Protein AF-A0A353WEB5-F1 (afdb_monomer_lite)

Radius of gyration: 24.18 Å; chains: 1; bounding box: 53×54×78 Å

pLDDT: mean 71.59, std 13.39, range [40.09, 90.81]

Foldseek 3Di:
DDDDDDDPPPPDPVNVVVVVVVVVVCVVVVVVVVVVLVVCLVDPQCVVVVVVVVCPDDDDPPVVVVVSVLSVVLVVLVVVLVVLLVVLVVLCVPCPPPPVSVVVSVVSNVVSVVSVVVSVVVSVVVSVVVVVVCVVVPVPPDDDD

Secondary structure (DSSP, 8-state):
------------HHHHHHHHHHHHHHHHHHHHHHHHHHHHTT-SSSHHHHHHHTT--SS--HHHHHHHHHHHHHHHHHHHHHHHHHHHHHHHHHTTT-HHHHHHHHHHHHHHHHHHHHHHHHHHHHHHHHHHHHHHTTTT-----

Structure (mmCIF, N/CA/C/O backbone):
data_AF-A0A353WEB5-F1
#
_entry.id   AF-A0A353WEB5-F1
#
loop_
_atom_site.group_PDB
_atom_site.id
_atom_site.type_symbol
_atom_site.label_atom_id
_atom_site.label_alt_id
_atom_site.label_comp_id
_atom_site.label_asym_id
_atom_site.label_entity_id
_atom_site.label_seq_id
_atom_site.pdbx_PDB_ins_code
_atom_site.Cartn_x
_atom_site.Cartn_y
_atom_site.Cartn_z
_atom_site.occupancy
_atom_site.B_iso_or_equiv
_atom_site.auth_seq_id
_atom_site.auth_comp_id
_atom_site.auth_asym_id
_atom_site.auth_atom_id
_atom_site.pdbx_PDB_model_num
ATOM 1 N N . MET A 1 1 ? -1.038 26.852 47.851 1.00 50.91 1 MET A N 1
ATOM 2 C CA . MET A 1 1 ? -0.330 25.682 47.286 1.00 50.91 1 MET A CA 1
ATOM 3 C C . MET A 1 1 ? -1.386 24.786 46.650 1.00 50.91 1 MET A C 1
ATOM 5 O O . MET A 1 1 ? -2.240 24.292 47.370 1.00 50.91 1 MET A O 1
ATOM 9 N N . ALA A 1 2 ? -1.436 24.717 45.317 1.00 51.84 2 ALA A N 1
ATOM 10 C CA . ALA A 1 2 ? -2.519 24.070 44.571 1.00 51.84 2 ALA A CA 1
ATOM 11 C C . ALA A 1 2 ? -2.418 22.538 44.660 1.00 51.84 2 ALA A C 1
ATOM 13 O O . ALA A 1 2 ? -1.381 21.960 44.344 1.00 51.84 2 ALA A O 1
ATOM 14 N N . THR A 1 3 ? -3.492 21.887 45.099 1.00 64.69 3 THR A N 1
ATOM 15 C CA . THR A 1 3 ? -3.628 20.427 45.130 1.00 64.69 3 THR A CA 1
ATOM 16 C C . THR A 1 3 ? -3.745 19.899 43.701 1.00 64.69 3 THR A C 1
ATOM 18 O O . THR A 1 3 ? -4.705 20.225 43.000 1.00 64.69 3 THR A O 1
ATOM 21 N N . LEU A 1 4 ? -2.762 19.111 43.259 1.00 58.47 4 LEU A N 1
ATOM 22 C CA . LEU A 1 4 ? -2.726 18.530 41.916 1.00 58.47 4 LEU A CA 1
ATOM 23 C C . LEU A 1 4 ? -3.925 17.584 41.698 1.00 58.47 4 LEU A C 1
ATOM 25 O O . LEU A 1 4 ? -4.198 16.749 42.565 1.00 58.47 4 LEU A O 1
ATOM 29 N N . PRO A 1 5 ? -4.637 17.676 40.559 1.00 62.69 5 PRO A N 1
ATOM 30 C CA . PRO A 1 5 ? -5.734 16.772 40.243 1.00 62.69 5 PRO A CA 1
ATOM 31 C C . PRO A 1 5 ? -5.220 15.334 40.104 1.00 62.69 5 PRO A C 1
ATOM 33 O O . PRO A 1 5 ? -4.342 15.027 39.298 1.00 62.69 5 PRO A O 1
ATOM 36 N N . ASN A 1 6 ? -5.784 14.451 40.925 1.00 70.69 6 ASN A N 1
ATOM 37 C CA . ASN A 1 6 ? -5.521 13.020 40.937 1.00 70.69 6 ASN A CA 1
ATOM 38 C C . ASN A 1 6 ? -6.132 12.378 39.681 1.00 70.69 6 ASN A C 1
ATOM 40 O O . ASN A 1 6 ? -7.349 12.217 39.590 1.00 70.69 6 ASN A O 1
ATOM 44 N N . PHE A 1 7 ? -5.296 12.038 38.698 1.00 66.69 7 PHE A N 1
ATOM 45 C CA . PHE A 1 7 ? -5.728 11.333 37.493 1.00 66.69 7 PHE A CA 1
ATOM 46 C C . PHE A 1 7 ? -6.011 9.856 37.814 1.00 66.69 7 PHE A C 1
ATOM 48 O O . PHE A 1 7 ? -5.079 9.120 38.154 1.00 66.69 7 PHE A O 1
ATOM 55 N N . PRO A 1 8 ? -7.251 9.358 37.647 1.00 60.09 8 PRO A N 1
ATOM 56 C CA . PRO A 1 8 ? -7.524 7.934 37.779 1.00 60.09 8 PRO A CA 1
ATOM 57 C C . PRO A 1 8 ? -6.936 7.176 36.577 1.00 60.09 8 PRO A C 1
ATOM 59 O O . PRO A 1 8 ? -7.586 6.981 35.554 1.00 60.09 8 PRO A O 1
ATOM 62 N N . THR A 1 9 ? -5.701 6.689 36.699 1.00 64.69 9 THR A N 1
ATOM 63 C CA . THR A 1 9 ? -5.053 5.802 35.715 1.00 64.69 9 THR A CA 1
ATOM 64 C C . THR A 1 9 ? -5.505 4.348 35.891 1.00 64.69 9 THR A C 1
ATOM 66 O O . THR A 1 9 ? -4.701 3.419 35.975 1.00 64.69 9 THR A O 1
ATOM 69 N N . LYS A 1 10 ? -6.819 4.099 35.942 1.00 59.34 10 LYS A N 1
ATOM 70 C CA . LYS A 1 10 ? -7.355 2.734 36.073 1.00 59.34 10 LYS A CA 1
ATOM 71 C C . LYS A 1 10 ? -7.395 2.026 34.713 1.00 59.34 10 LYS A C 1
ATOM 73 O O . LYS A 1 10 ? -8.450 1.694 34.186 1.00 59.34 10 LYS A O 1
ATOM 78 N N . ILE A 1 11 ? -6.220 1.784 34.136 1.00 62.88 11 ILE A N 1
ATOM 79 C CA . ILE A 1 11 ? -6.081 0.934 32.950 1.00 62.88 11 ILE A CA 1
ATOM 80 C C . ILE A 1 11 ? -6.096 -0.523 33.426 1.00 62.88 11 ILE A C 1
ATOM 82 O O . ILE A 1 11 ? -5.136 -0.997 34.040 1.00 62.88 11 ILE A O 1
ATOM 86 N N . SER A 1 12 ? -7.205 -1.219 33.163 1.00 66.81 12 SER A N 1
ATOM 87 C CA . SER A 1 12 ? -7.398 -2.616 33.560 1.00 66.81 12 SER A CA 1
ATOM 88 C C . SER A 1 12 ? -6.384 -3.526 32.855 1.00 66.81 12 SER A C 1
ATOM 90 O O . SER A 1 12 ? -6.103 -3.378 31.665 1.00 66.81 12 SER A O 1
ATOM 92 N N . LYS A 1 13 ? -5.801 -4.463 33.608 1.00 60.22 13 LYS A N 1
ATOM 93 C CA . LYS A 1 13 ? -4.690 -5.350 33.207 1.00 60.22 13 LYS A CA 1
ATOM 94 C C . LYS A 1 13 ? -4.910 -6.029 31.839 1.00 60.22 13 LYS A C 1
ATOM 96 O O . LYS A 1 13 ? -3.960 -6.221 31.085 1.00 60.22 13 LYS A O 1
ATOM 101 N N . HIS A 1 14 ? -6.169 -6.297 31.491 1.00 58.59 14 HIS A N 1
ATOM 102 C CA . HIS A 1 14 ? -6.602 -6.932 30.242 1.00 58.59 14 HIS A CA 1
ATOM 103 C C . HIS A 1 14 ? -6.497 -6.012 29.012 1.00 58.59 14 HIS A C 1
ATOM 105 O O . HIS A 1 14 ? -6.160 -6.483 27.930 1.00 58.59 14 HIS A O 1
ATOM 111 N N . GLN A 1 15 ? -6.700 -4.696 29.168 1.0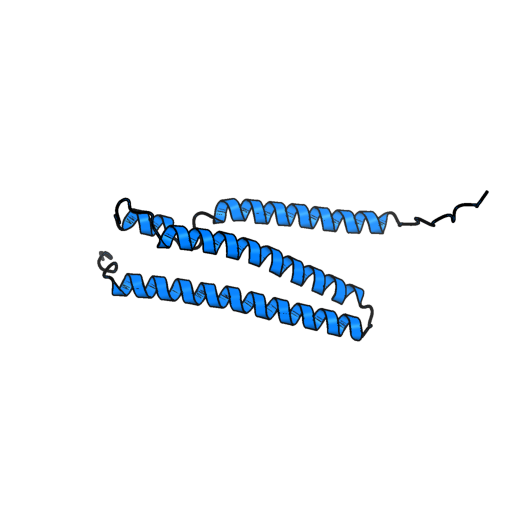0 65.12 15 GLN A N 1
ATOM 112 C CA . GLN A 1 15 ? -6.539 -3.728 28.073 1.00 65.12 15 GLN A CA 1
ATOM 113 C C . GLN A 1 15 ? -5.065 -3.516 27.707 1.00 65.12 15 GLN A C 1
ATOM 115 O O . GLN A 1 15 ? -4.754 -3.381 26.528 1.00 65.12 15 GLN A O 1
ATOM 120 N N . LYS A 1 16 ? -4.147 -3.555 28.687 1.00 57.75 16 LYS A N 1
ATOM 121 C CA . LYS A 1 16 ? -2.695 -3.489 28.421 1.00 57.75 16 LYS A CA 1
ATOM 122 C C . LYS A 1 16 ? -2.188 -4.761 27.747 1.00 57.75 16 LYS A C 1
ATOM 124 O O . LYS A 1 16 ? -1.418 -4.662 26.804 1.00 57.75 16 LYS A O 1
ATOM 129 N N . ALA A 1 17 ? -2.647 -5.935 28.189 1.00 61.69 17 ALA A N 1
ATOM 130 C CA . ALA A 1 17 ? -2.275 -7.218 27.590 1.00 61.69 17 ALA A CA 1
ATOM 131 C C . ALA A 1 17 ? -2.763 -7.351 26.135 1.00 61.69 17 ALA A C 1
ATOM 133 O O . ALA A 1 17 ? -2.016 -7.816 25.280 1.00 61.69 17 ALA A O 1
ATOM 134 N N . PHE A 1 18 ? -3.974 -6.870 25.831 1.00 69.62 18 PHE A N 1
ATOM 135 C CA . PHE A 1 18 ? -4.501 -6.845 24.464 1.00 69.62 18 PHE A CA 1
ATOM 136 C C . PHE A 1 18 ? -3.728 -5.873 23.555 1.00 69.62 18 PHE A C 1
ATOM 138 O O . PHE A 1 18 ? -3.388 -6.211 22.424 1.00 69.62 18 PHE A O 1
ATOM 145 N N . TRP A 1 19 ? -3.386 -4.687 24.067 1.00 64.56 19 TRP A N 1
ATOM 146 C CA . TRP A 1 19 ? -2.632 -3.678 23.315 1.00 64.56 19 TRP A CA 1
ATOM 147 C C . TRP A 1 19 ? -1.159 -4.077 23.104 1.00 64.56 19 TRP A C 1
ATOM 149 O O . TRP A 1 19 ? -0.591 -3.822 22.044 1.00 64.56 19 TRP A O 1
ATOM 159 N N . LEU A 1 20 ? -0.560 -4.780 24.072 1.00 73.06 20 LEU A N 1
ATOM 160 C CA . LEU A 1 20 ? 0.794 -5.331 23.969 1.00 73.06 20 LEU A CA 1
ATOM 161 C C . LE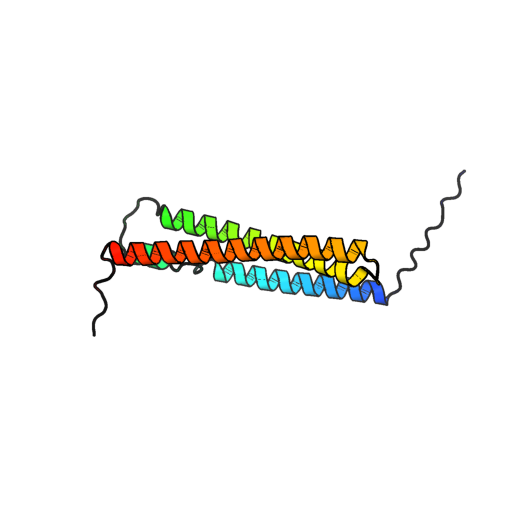U A 1 20 ? 0.850 -6.541 23.023 1.00 73.06 20 LEU A C 1
ATOM 163 O O . LEU A 1 20 ? 1.801 -6.664 22.261 1.00 73.06 20 LEU A O 1
ATOM 167 N N . GLY A 1 21 ? -0.183 -7.392 23.020 1.00 74.94 21 GLY A N 1
ATOM 168 C CA . GLY A 1 21 ? -0.292 -8.532 22.103 1.00 74.94 21 GLY A CA 1
ATOM 169 C C . GLY A 1 21 ? -0.456 -8.110 20.642 1.00 74.94 21 GLY A C 1
ATOM 170 O O . GLY A 1 21 ? 0.203 -8.665 19.768 1.00 74.94 21 GLY A O 1
ATOM 171 N N . ILE A 1 22 ? -1.263 -7.077 20.375 1.00 78.25 22 ILE A N 1
ATOM 172 C CA . ILE A 1 22 ? -1.393 -6.485 19.033 1.00 78.25 22 ILE A CA 1
ATOM 173 C C . ILE A 1 22 ? -0.088 -5.822 18.584 1.00 78.25 22 ILE A C 1
ATOM 175 O O . ILE A 1 22 ? 0.313 -6.000 17.438 1.00 78.25 22 ILE A O 1
ATOM 179 N N . SER A 1 23 ? 0.595 -5.099 19.477 1.00 76.38 23 SER A N 1
ATOM 180 C CA . SER A 1 23 ? 1.889 -4.473 19.176 1.00 76.38 23 SER A CA 1
ATOM 181 C C . SER A 1 23 ? 2.974 -5.513 18.882 1.00 76.38 23 SER A C 1
ATOM 183 O O . SER A 1 23 ? 3.678 -5.398 17.885 1.00 76.38 23 SER A O 1
ATOM 185 N N . LEU A 1 24 ? 3.061 -6.577 19.687 1.00 80.06 24 LEU A N 1
ATOM 186 C CA . LEU A 1 24 ? 4.015 -7.666 19.477 1.00 80.06 24 LEU A CA 1
ATOM 187 C C . LEU A 1 24 ? 3.693 -8.456 18.203 1.00 80.06 24 LEU A C 1
ATOM 189 O O . LEU A 1 24 ? 4.597 -8.781 17.442 1.00 80.06 24 LEU A O 1
ATOM 193 N N . GLY A 1 25 ? 2.409 -8.705 17.933 1.00 76.19 25 GLY A N 1
ATOM 194 C CA . GLY A 1 25 ? 1.950 -9.327 16.693 1.00 76.19 25 GLY A CA 1
ATOM 195 C C . GLY A 1 25 ? 2.327 -8.495 15.471 1.00 76.19 25 GLY A C 1
ATOM 196 O O . GLY A 1 25 ? 2.922 -9.028 14.545 1.00 76.19 25 GLY A O 1
ATOM 197 N N . ILE A 1 26 ? 2.074 -7.184 15.495 1.00 76.44 26 ILE A N 1
ATOM 198 C CA . I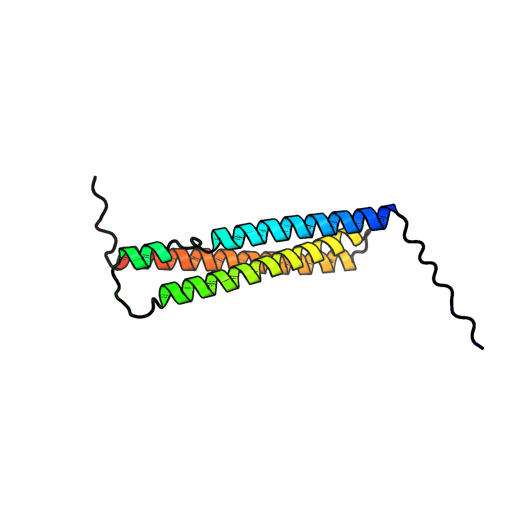LE A 1 26 ? 2.487 -6.253 14.435 1.00 76.44 26 ILE A CA 1
ATOM 199 C C . ILE A 1 26 ? 4.009 -6.202 14.309 1.00 76.44 26 ILE A C 1
ATOM 201 O O . ILE A 1 26 ? 4.510 -6.216 13.195 1.00 76.44 26 ILE A O 1
ATOM 205 N N . PHE A 1 27 ? 4.757 -6.193 15.410 1.00 78.62 27 PHE A N 1
ATOM 206 C CA . PHE A 1 27 ? 6.218 -6.151 15.377 1.00 78.62 27 PHE A CA 1
ATOM 207 C C . PHE A 1 27 ? 6.820 -7.429 14.779 1.00 78.62 27 PHE A C 1
ATOM 209 O O . PHE A 1 27 ? 7.748 -7.353 13.977 1.00 78.62 27 PHE A O 1
ATOM 216 N N . VAL A 1 28 ? 6.256 -8.598 15.095 1.00 76.88 28 VAL A N 1
ATOM 217 C CA . VAL A 1 28 ? 6.667 -9.883 14.511 1.00 76.88 28 VAL A CA 1
ATOM 218 C C . VAL A 1 28 ? 6.260 -9.971 13.042 1.00 76.88 28 VAL A C 1
ATOM 220 O O . VAL A 1 28 ? 7.064 -10.392 12.218 1.00 76.88 28 VAL A O 1
ATOM 223 N N . LEU A 1 29 ? 5.053 -9.531 12.684 1.00 70.50 29 LEU A N 1
ATOM 224 C CA . LEU A 1 29 ? 4.565 -9.567 11.303 1.00 70.50 29 LEU A CA 1
ATOM 225 C C . LEU A 1 29 ? 5.333 -8.571 10.420 1.00 70.50 29 LEU A C 1
ATOM 227 O O . LEU A 1 29 ? 5.736 -8.920 9.318 1.00 70.50 29 LEU A O 1
ATOM 231 N N . VAL A 1 30 ? 5.630 -7.373 10.928 1.00 67.81 30 VAL A N 1
ATOM 232 C CA . VAL A 1 30 ? 6.484 -6.381 10.258 1.00 67.81 30 VAL A CA 1
ATOM 233 C C . VAL A 1 30 ? 7.927 -6.878 10.181 1.00 67.81 30 VAL A C 1
ATOM 235 O O . VAL A 1 30 ? 8.514 -6.805 9.112 1.00 67.81 30 VAL A O 1
ATOM 238 N N . GLY A 1 31 ? 8.493 -7.457 11.243 1.00 68.44 31 GLY A N 1
ATOM 239 C CA . GLY A 1 31 ? 9.834 -8.053 11.205 1.00 68.44 31 GLY A CA 1
ATOM 240 C C . GLY A 1 31 ? 9.947 -9.218 10.216 1.00 68.44 31 GLY A C 1
ATOM 241 O O . GLY A 1 31 ? 10.951 -9.343 9.516 1.00 68.44 31 GLY A O 1
ATOM 242 N N . PHE A 1 32 ? 8.895 -10.029 10.097 1.00 69.00 32 PHE A N 1
ATOM 243 C CA . PHE A 1 32 ? 8.804 -11.140 9.152 1.00 69.00 32 PHE A CA 1
ATOM 244 C C . PHE A 1 32 ? 8.626 -10.659 7.705 1.00 69.00 32 PHE A C 1
ATOM 246 O O . PHE A 1 32 ? 9.306 -11.160 6.814 1.00 69.00 32 PHE A O 1
ATOM 253 N N . VAL A 1 33 ? 7.787 -9.647 7.463 1.00 61.03 33 VAL A N 1
ATOM 254 C CA . VAL A 1 33 ? 7.606 -9.028 6.136 1.00 61.03 33 VAL A CA 1
ATOM 255 C C . VAL A 1 33 ? 8.855 -8.257 5.702 1.00 61.03 33 VAL A C 1
ATOM 257 O O . VAL A 1 33 ? 9.233 -8.330 4.536 1.00 61.03 33 VAL A O 1
ATOM 260 N N . LEU A 1 34 ? 9.539 -7.567 6.621 1.00 54.88 34 LEU A N 1
ATOM 261 C CA . LEU A 1 34 ? 10.805 -6.872 6.354 1.00 54.88 34 LEU A CA 1
ATOM 262 C C . LEU A 1 34 ? 11.960 -7.853 6.098 1.00 54.88 34 LEU A C 1
ATOM 264 O O . LEU A 1 34 ? 12.745 -7.645 5.177 1.00 54.88 34 LEU A O 1
ATOM 268 N N . SER A 1 35 ? 12.026 -8.965 6.840 1.00 58.44 35 SER A N 1
ATOM 269 C CA . SER A 1 35 ? 13.002 -10.038 6.576 1.00 58.44 35 SER A CA 1
ATOM 270 C C . SER A 1 35 ? 12.750 -10.724 5.230 1.00 58.44 35 SER A C 1
ATOM 272 O O . SER A 1 35 ? 13.696 -11.064 4.524 1.00 58.44 35 SER A O 1
ATOM 274 N N . GLN A 1 36 ? 11.485 -10.877 4.827 1.00 56.09 36 GLN A N 1
ATOM 275 C CA . GLN A 1 36 ? 11.137 -11.399 3.504 1.00 56.09 36 GLN A CA 1
ATOM 276 C C . GLN A 1 36 ? 11.357 -10.390 2.377 1.00 56.09 36 GLN A C 1
ATOM 278 O O . GLN A 1 36 ? 11.686 -10.800 1.273 1.00 56.09 36 GLN A O 1
ATOM 283 N N . SER A 1 37 ? 11.238 -9.083 2.625 1.00 51.72 37 SER A N 1
ATOM 284 C CA . SER A 1 37 ? 11.524 -8.069 1.597 1.00 51.72 37 SER A CA 1
ATOM 285 C C . SER A 1 37 ? 13.021 -7.845 1.376 1.00 51.72 37 SER A C 1
ATOM 287 O O . SER A 1 37 ? 13.395 -7.484 0.267 1.00 51.72 37 SER A O 1
ATOM 289 N N . VAL A 1 38 ? 13.884 -8.166 2.350 1.00 50.25 38 VAL A N 1
ATOM 290 C CA . VAL A 1 38 ? 15.342 -8.280 2.136 1.00 50.25 38 VAL A CA 1
ATOM 291 C C . VAL A 1 38 ? 15.694 -9.472 1.236 1.00 50.25 38 VAL A C 1
ATOM 293 O O . VAL A 1 38 ? 16.598 -9.360 0.413 1.00 50.25 38 VAL A O 1
ATOM 296 N N . LEU A 1 39 ? 14.959 -10.586 1.333 1.00 45.84 39 LEU A N 1
ATOM 297 C CA . LEU A 1 39 ? 15.150 -11.760 0.466 1.00 45.84 39 LEU A CA 1
ATOM 298 C C . LEU A 1 39 ? 14.389 -11.673 -0.871 1.00 45.84 39 LEU A C 1
ATOM 300 O O . LEU A 1 39 ? 14.762 -12.352 -1.818 1.00 45.84 39 LEU A O 1
ATOM 304 N N . ALA A 1 40 ? 13.367 -10.822 -0.988 1.00 48.59 40 ALA A N 1
ATOM 305 C CA . ALA A 1 40 ? 12.634 -10.588 -2.238 1.00 48.59 40 ALA A CA 1
ATOM 306 C C . ALA A 1 40 ? 13.214 -9.436 -3.084 1.00 48.59 40 ALA A C 1
ATOM 308 O O . ALA A 1 40 ? 12.796 -9.232 -4.226 1.00 48.59 40 ALA A O 1
ATOM 309 N N . GLN A 1 41 ? 14.188 -8.679 -2.559 1.00 48.75 41 GLN A N 1
ATOM 310 C CA . GLN A 1 41 ? 14.815 -7.567 -3.283 1.00 48.75 41 GLN A CA 1
ATOM 311 C C . GLN A 1 41 ? 15.706 -8.024 -4.453 1.00 48.75 41 GLN A C 1
ATOM 313 O O . GLN A 1 41 ? 16.108 -7.188 -5.264 1.00 48.75 41 GLN A O 1
ATOM 318 N N . SER A 1 42 ? 15.999 -9.321 -4.596 1.00 48.50 42 SER A N 1
ATOM 319 C CA . SER A 1 42 ? 16.758 -9.807 -5.751 1.00 48.50 42 SER A CA 1
ATOM 320 C C . SER A 1 42 ? 15.910 -10.054 -6.998 1.00 48.50 42 SER A C 1
ATOM 322 O O . SER A 1 42 ? 16.496 -10.086 -8.076 1.00 48.50 42 SER A O 1
ATOM 324 N N . ASP A 1 43 ? 14.575 -10.174 -6.902 1.00 56.22 43 ASP A N 1
ATOM 325 C CA . ASP A 1 43 ? 13.846 -10.848 -7.988 1.00 56.22 43 ASP A CA 1
ATOM 326 C C . ASP A 1 43 ? 12.411 -10.371 -8.277 1.00 56.22 43 ASP A C 1
ATOM 328 O O . ASP A 1 43 ? 11.544 -11.120 -8.714 1.00 56.22 43 ASP A O 1
ATOM 332 N N . GLY A 1 44 ? 12.120 -9.084 -8.070 1.00 55.78 44 GLY A N 1
ATOM 333 C CA . GLY A 1 44 ? 10.800 -8.536 -8.428 1.00 55.78 44 GLY A CA 1
ATOM 334 C C . GLY A 1 44 ? 10.549 -8.403 -9.937 1.00 55.78 44 GLY A C 1
ATOM 335 O O . GLY A 1 44 ? 9.409 -8.211 -10.352 1.00 55.78 44 GLY A O 1
ATOM 336 N N . LEU A 1 45 ? 11.601 -8.453 -10.762 1.00 54.50 45 LEU A N 1
ATOM 337 C CA . LEU A 1 45 ? 11.511 -8.232 -12.209 1.00 54.50 45 LEU A CA 1
ATOM 338 C C . LEU A 1 45 ? 12.434 -9.150 -13.038 1.00 54.50 45 LEU A C 1
ATOM 340 O O . LEU A 1 45 ? 12.464 -8.993 -14.254 1.00 54.50 45 LEU A O 1
ATOM 344 N N . GLY A 1 46 ? 13.222 -10.051 -12.432 1.00 57.00 46 GLY A N 1
ATOM 345 C CA . GLY A 1 46 ? 14.231 -10.863 -13.140 1.00 57.00 46 GLY A CA 1
ATOM 346 C C . GLY A 1 46 ? 15.323 -10.060 -13.871 1.00 57.00 46 GLY A C 1
ATOM 347 O O . GLY A 1 46 ? 16.205 -10.626 -14.502 1.00 57.00 46 GLY A O 1
ATOM 348 N N . LEU A 1 47 ? 15.294 -8.721 -13.808 1.00 59.50 47 LEU A N 1
ATOM 349 C CA . LEU A 1 47 ? 16.156 -7.817 -14.588 1.00 59.50 47 LEU A CA 1
ATOM 350 C C . LEU A 1 47 ? 17.635 -7.893 -14.205 1.00 59.50 47 LEU A C 1
ATOM 352 O O . LEU A 1 47 ? 18.486 -7.517 -15.007 1.00 59.50 47 LEU A O 1
ATOM 356 N N . ASN A 1 48 ? 17.935 -8.394 -13.005 1.00 56.66 48 ASN A N 1
ATOM 357 C CA . ASN A 1 48 ? 19.303 -8.668 -12.574 1.00 56.66 48 ASN A CA 1
ATOM 358 C C . ASN A 1 48 ? 19.902 -9.868 -13.331 1.00 56.66 48 ASN A C 1
ATOM 360 O O . ASN A 1 48 ? 21.088 -9.850 -13.644 1.00 56.66 48 ASN A O 1
ATOM 364 N N . GLU A 1 49 ? 19.078 -10.861 -13.678 1.00 57.69 49 GLU A N 1
ATOM 365 C CA . GLU A 1 49 ? 19.450 -11.996 -14.531 1.00 57.69 49 GLU A CA 1
ATOM 366 C C . GLU A 1 49 ? 19.517 -11.543 -16.002 1.00 57.69 49 GLU A C 1
ATOM 368 O O . GLU A 1 49 ? 20.527 -11.743 -16.672 1.00 57.69 49 GLU A O 1
ATOM 373 N N . PHE A 1 50 ? 18.508 -10.796 -16.481 1.00 52.97 50 PHE A N 1
ATOM 374 C CA . PHE A 1 50 ? 18.457 -10.295 -17.866 1.00 52.97 50 PHE A CA 1
ATOM 375 C C . PHE A 1 50 ? 19.634 -9.372 -18.238 1.00 52.97 50 PHE A C 1
ATOM 377 O O . PHE A 1 50 ? 20.103 -9.402 -19.376 1.00 52.97 50 PHE A O 1
ATOM 384 N N . GLY A 1 51 ? 20.140 -8.554 -17.306 1.00 55.59 51 GLY A N 1
ATOM 385 C CA . GLY A 1 51 ? 21.315 -7.705 -17.546 1.00 55.59 51 GLY A CA 1
ATOM 386 C C . GLY A 1 51 ? 22.635 -8.482 -17.638 1.00 55.59 51 GLY A C 1
ATOM 387 O O . GLY A 1 51 ? 23.557 -8.028 -18.313 1.00 55.59 51 GLY A O 1
ATOM 388 N N . ASN A 1 52 ? 22.714 -9.655 -17.000 1.00 54.31 52 ASN A N 1
ATOM 389 C CA . ASN A 1 52 ? 23.878 -10.543 -17.056 1.00 54.31 52 ASN A CA 1
ATOM 390 C C . ASN A 1 52 ? 23.862 -11.439 -18.307 1.00 54.31 52 ASN A C 1
ATOM 392 O O . ASN A 1 52 ? 24.910 -11.676 -18.903 1.00 54.31 52 ASN A O 1
ATOM 396 N N . GLU A 1 53 ? 22.681 -11.894 -18.730 1.00 53.56 53 GLU A N 1
ATOM 397 C CA . GLU A 1 53 ? 22.488 -12.791 -19.881 1.00 53.56 53 GLU A CA 1
ATOM 398 C C . GLU A 1 53 ? 22.663 -12.074 -21.237 1.00 53.56 53 GLU A C 1
ATOM 400 O O . GLU A 1 53 ? 23.038 -12.689 -22.231 1.00 53.56 53 GLU A O 1
ATOM 405 N N . THR A 1 54 ? 22.428 -10.756 -21.296 1.00 60.84 54 THR A N 1
ATOM 406 C CA . THR A 1 54 ? 22.424 -9.989 -22.561 1.00 60.84 54 THR A CA 1
ATOM 407 C C . THR A 1 54 ? 23.768 -9.356 -22.941 1.00 60.84 54 THR A C 1
ATOM 409 O O . THR A 1 54 ? 23.857 -8.722 -23.990 1.00 60.84 54 THR A O 1
ATOM 412 N N . ASN A 1 55 ? 24.825 -9.531 -22.134 1.00 55.28 55 ASN A N 1
ATOM 413 C CA . ASN A 1 55 ? 26.180 -9.008 -22.398 1.00 55.28 55 ASN A CA 1
ATOM 414 C C . ASN A 1 55 ? 26.214 -7.513 -22.801 1.00 55.28 55 ASN A C 1
ATOM 416 O O . ASN A 1 55 ? 27.057 -7.073 -23.583 1.00 55.28 55 ASN A O 1
ATOM 420 N N . LEU A 1 56 ? 25.286 -6.709 -22.272 1.00 57.41 56 LEU A N 1
ATOM 421 C CA . LEU A 1 56 ? 25.263 -5.261 -22.469 1.00 57.41 56 LEU A CA 1
ATOM 422 C C . LEU A 1 56 ? 26.334 -4.642 -21.563 1.00 57.41 56 LEU A C 1
ATOM 424 O O . LEU A 1 56 ?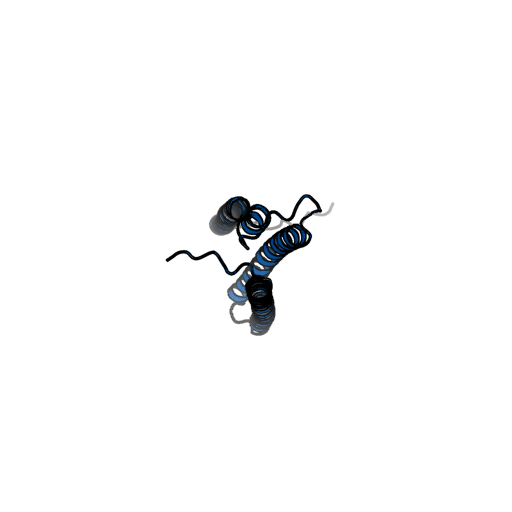 26.083 -4.294 -20.408 1.00 57.41 56 LEU A O 1
ATOM 428 N N . GLY A 1 57 ? 27.562 -4.615 -22.082 1.00 46.66 57 GLY A N 1
ATOM 429 C CA . GLY A 1 57 ? 28.773 -4.222 -21.373 1.00 46.66 57 GLY A CA 1
ATOM 430 C C . GLY A 1 57 ? 28.669 -2.880 -20.646 1.00 46.66 57 GLY A C 1
ATOM 431 O O . GLY A 1 57 ? 28.210 -1.893 -21.201 1.00 46.66 57 GLY A O 1
ATOM 432 N N . THR A 1 58 ? 29.135 -2.886 -19.396 1.00 47.47 58 THR A N 1
ATOM 433 C CA . THR A 1 58 ? 29.889 -1.837 -18.677 1.00 47.47 58 THR A CA 1
ATOM 434 C C . THR A 1 58 ? 29.469 -0.362 -18.796 1.00 47.47 58 THR A C 1
ATOM 436 O O . THR A 1 58 ? 30.227 0.510 -18.389 1.00 47.47 58 THR A O 1
ATOM 439 N N . GLU A 1 59 ? 28.253 -0.039 -19.216 1.00 48.38 59 GLU A N 1
ATOM 440 C CA . GLU A 1 59 ? 27.673 1.289 -19.020 1.00 48.38 59 GLU A CA 1
ATOM 441 C C . GLU A 1 59 ? 26.370 1.149 -18.251 1.00 48.38 59 GLU A C 1
ATOM 443 O O . GLU A 1 59 ? 25.299 0.963 -18.814 1.00 48.38 59 GLU A O 1
ATOM 448 N N . VAL A 1 60 ? 26.516 1.163 -16.921 1.00 53.06 60 VAL A N 1
ATOM 449 C CA . VAL A 1 60 ? 25.494 1.518 -15.927 1.00 53.06 60 VAL A CA 1
ATOM 450 C C . VAL A 1 60 ? 24.074 1.235 -16.418 1.00 53.06 60 VAL A C 1
ATOM 452 O O . VAL A 1 60 ? 23.389 2.134 -16.892 1.00 53.06 60 VAL A O 1
ATOM 455 N N . ASN A 1 61 ? 23.661 -0.032 -16.309 1.00 61.47 61 ASN A N 1
ATOM 456 C CA . ASN A 1 61 ? 22.339 -0.555 -16.653 1.00 61.47 61 ASN A CA 1
ATOM 457 C C . ASN A 1 61 ? 21.225 0.402 -16.186 1.00 61.47 61 ASN A C 1
ATOM 459 O O . ASN A 1 61 ? 20.731 0.298 -15.061 1.00 61.47 61 ASN A O 1
ATOM 463 N N . LEU A 1 62 ? 20.834 1.356 -17.037 1.00 64.06 62 LEU A N 1
ATOM 464 C CA . LEU A 1 62 ? 19.877 2.403 -16.684 1.00 64.06 62 LEU A CA 1
ATOM 465 C C . LEU A 1 62 ? 18.535 1.752 -16.331 1.00 64.06 62 LEU A C 1
ATOM 467 O O . LEU A 1 62 ? 17.895 2.119 -15.352 1.00 64.06 62 LEU A O 1
ATOM 471 N N . ILE A 1 63 ? 18.189 0.689 -17.059 1.00 66.31 63 ILE A N 1
ATOM 472 C CA . ILE A 1 63 ? 17.021 -0.164 -16.830 1.00 66.31 63 ILE A CA 1
ATOM 473 C C . ILE A 1 63 ? 17.115 -0.886 -15.475 1.00 66.31 63 ILE A C 1
ATOM 475 O O . ILE A 1 63 ? 16.148 -0.873 -14.718 1.00 66.31 63 ILE A O 1
ATOM 479 N N . GLY A 1 64 ? 18.273 -1.457 -15.123 1.00 69.56 64 GLY A N 1
ATOM 480 C CA . GLY A 1 64 ? 18.492 -2.115 -13.826 1.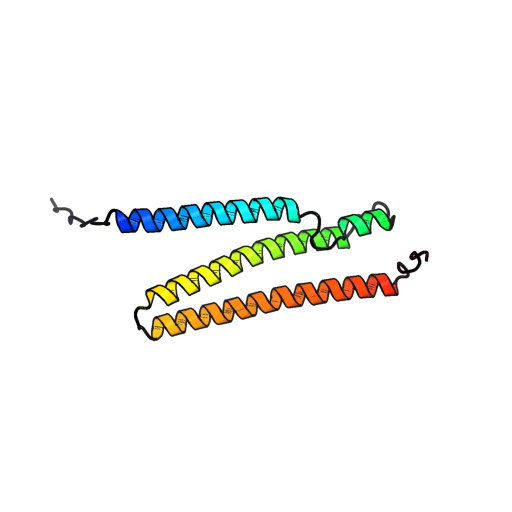00 69.56 64 GLY A CA 1
ATOM 481 C C . GLY A 1 64 ? 18.475 -1.140 -12.639 1.00 69.56 64 GLY A C 1
ATOM 482 O O . GLY A 1 64 ? 17.889 -1.431 -11.594 1.00 69.56 64 GLY A O 1
ATOM 483 N N . LEU A 1 65 ? 19.041 0.058 -12.810 1.00 71.50 65 LEU A N 1
ATOM 484 C CA . LEU A 1 65 ? 18.998 1.135 -11.818 1.00 71.50 65 LEU A CA 1
ATOM 485 C C . LEU A 1 65 ? 17.559 1.628 -11.604 1.00 71.50 65 LEU A C 1
ATOM 487 O O . LEU A 1 65 ? 17.109 1.732 -10.462 1.00 71.50 65 LEU A O 1
ATOM 491 N N . ILE A 1 66 ? 16.819 1.866 -12.690 1.00 70.75 66 ILE A N 1
ATOM 492 C CA . ILE A 1 66 ? 15.407 2.262 -12.648 1.00 70.75 66 ILE A CA 1
ATOM 493 C C . ILE A 1 66 ? 14.569 1.168 -11.976 1.00 70.75 66 ILE A C 1
ATOM 495 O O . ILE A 1 66 ? 13.797 1.467 -11.067 1.00 70.75 66 ILE A O 1
ATOM 499 N N . ALA A 1 67 ? 14.762 -0.099 -12.341 1.00 69.81 67 ALA A N 1
ATOM 500 C CA . ALA A 1 67 ? 14.066 -1.231 -11.734 1.00 69.81 67 ALA A CA 1
ATOM 501 C C . ALA A 1 67 ? 14.304 -1.328 -10.221 1.00 69.81 67 ALA A C 1
ATOM 503 O O . ALA A 1 67 ? 13.360 -1.520 -9.451 1.00 69.81 67 ALA A O 1
ATOM 504 N N . ARG A 1 68 ? 15.549 -1.136 -9.776 1.00 72.19 68 ARG A N 1
ATOM 505 C CA . ARG A 1 68 ? 15.903 -1.145 -8.353 1.00 72.19 68 ARG A CA 1
ATOM 506 C C . ARG A 1 68 ? 15.263 0.018 -7.593 1.00 72.19 68 ARG A C 1
ATOM 508 O O . ARG A 1 68 ? 14.742 -0.193 -6.498 1.00 72.19 68 ARG A O 1
ATOM 515 N N . ILE A 1 69 ? 15.264 1.220 -8.171 1.00 77.06 69 ILE A N 1
ATOM 516 C CA . ILE A 1 69 ? 14.615 2.406 -7.590 1.00 77.06 69 ILE A CA 1
ATOM 517 C C . ILE A 1 69 ? 13.101 2.190 -7.480 1.00 77.06 69 ILE A C 1
ATOM 519 O O . ILE A 1 69 ? 12.529 2.414 -6.414 1.00 77.06 69 ILE A O 1
ATOM 523 N N . ILE A 1 70 ? 12.461 1.702 -8.547 1.00 77.31 70 ILE A N 1
ATOM 524 C CA . ILE A 1 70 ? 11.029 1.381 -8.572 1.00 77.31 70 ILE A CA 1
ATOM 525 C C . ILE A 1 70 ? 10.700 0.367 -7.474 1.00 77.31 70 ILE A C 1
ATOM 527 O O . ILE A 1 70 ? 9.761 0.588 -6.719 1.00 77.31 70 ILE A O 1
ATOM 531 N N . ASN A 1 71 ? 11.490 -0.696 -7.318 1.00 73.06 71 ASN A N 1
ATOM 532 C CA . ASN A 1 71 ? 11.239 -1.730 -6.310 1.00 73.06 71 ASN A CA 1
ATOM 533 C C . ASN A 1 71 ? 11.324 -1.176 -4.870 1.00 73.06 71 ASN A C 1
ATOM 535 O O . ASN A 1 71 ? 10.437 -1.429 -4.054 1.00 73.06 71 ASN A O 1
ATOM 539 N N . ILE A 1 72 ? 12.316 -0.323 -4.582 1.00 79.06 72 ILE A N 1
ATOM 540 C CA . ILE A 1 72 ? 12.443 0.366 -3.282 1.00 79.06 72 ILE A CA 1
ATOM 541 C C . ILE A 1 72 ? 11.228 1.266 -3.014 1.00 79.06 72 ILE A C 1
ATOM 543 O O . ILE A 1 72 ? 10.656 1.236 -1.921 1.00 79.06 72 ILE A O 1
ATOM 547 N N . ILE A 1 73 ? 10.809 2.048 -4.012 1.00 79.31 73 ILE A N 1
ATOM 548 C CA . ILE A 1 73 ? 9.661 2.953 -3.893 1.00 79.31 73 ILE A CA 1
ATOM 549 C C . ILE A 1 73 ? 8.357 2.159 -3.727 1.00 79.31 73 ILE A C 1
ATOM 551 O O . ILE A 1 73 ? 7.552 2.509 -2.865 1.00 79.31 73 ILE A O 1
ATOM 555 N N . LEU A 1 74 ? 8.152 1.078 -4.488 1.00 79.44 74 LEU A N 1
ATOM 556 C CA . LEU A 1 74 ? 6.964 0.222 -4.385 1.00 79.44 74 LEU A CA 1
ATOM 557 C C . LEU A 1 74 ? 6.878 -0.476 -3.027 1.00 79.44 74 LEU A C 1
ATOM 559 O O . LEU A 1 74 ? 5.794 -0.521 -2.446 1.00 79.44 74 LEU A O 1
ATOM 563 N N . GLY A 1 75 ? 7.999 -0.969 -2.495 1.00 77.62 75 GLY A N 1
ATOM 564 C CA . GLY A 1 75 ? 8.045 -1.549 -1.153 1.00 77.62 75 GLY A CA 1
ATOM 565 C C . GLY A 1 75 ? 7.651 -0.531 -0.082 1.00 77.62 75 GLY A C 1
ATOM 566 O O . GLY A 1 75 ? 6.778 -0.800 0.747 1.00 77.62 75 GLY A O 1
ATOM 567 N N . PHE A 1 76 ? 8.223 0.674 -0.141 1.00 82.00 76 PHE A N 1
ATOM 568 C CA . PHE A 1 76 ? 7.897 1.745 0.802 1.00 82.00 76 PHE A CA 1
ATOM 569 C C . PHE A 1 76 ? 6.427 2.190 0.697 1.00 82.00 76 PHE A C 1
ATOM 571 O O . PHE A 1 76 ? 5.735 2.278 1.714 1.00 82.00 76 PHE A O 1
ATOM 578 N N . LEU A 1 77 ? 5.913 2.402 -0.521 1.00 84.00 77 LEU A N 1
ATOM 579 C CA . LEU A 1 77 ? 4.502 2.736 -0.748 1.00 84.00 77 LEU A CA 1
ATOM 580 C C . LEU A 1 77 ? 3.561 1.631 -0.252 1.00 84.00 77 LEU A C 1
ATOM 582 O O . LEU A 1 77 ? 2.532 1.939 0.348 1.00 84.00 77 LEU A O 1
ATOM 586 N N . GLY A 1 78 ? 3.904 0.361 -0.479 1.00 81.19 78 GLY A N 1
ATOM 587 C CA . GLY A 1 78 ? 3.102 -0.785 -0.050 1.00 81.19 78 GLY A CA 1
ATOM 588 C C . GLY A 1 78 ? 2.939 -0.848 1.469 1.00 81.19 78 GLY A C 1
ATOM 589 O O . GLY A 1 78 ? 1.820 -0.989 1.968 1.00 81.19 78 GLY A O 1
ATOM 590 N N . VAL A 1 79 ? 4.029 -0.656 2.217 1.00 84.75 79 VAL A N 1
ATOM 591 C CA . VAL A 1 79 ? 3.998 -0.619 3.690 1.00 84.75 79 VAL A CA 1
ATOM 592 C C . VAL A 1 79 ? 3.122 0.531 4.197 1.00 84.75 79 VAL A C 1
ATOM 594 O O . VAL A 1 79 ? 2.286 0.333 5.084 1.00 84.75 79 VAL A O 1
ATOM 597 N N . VAL A 1 80 ? 3.255 1.724 3.608 1.00 85.88 80 VAL A N 1
ATOM 598 C CA . VAL A 1 80 ? 2.430 2.891 3.966 1.00 85.88 80 VAL A CA 1
ATOM 599 C C . VAL A 1 80 ? 0.949 2.640 3.661 1.00 85.88 80 VAL A C 1
ATOM 601 O O . VAL A 1 80 ? 0.090 2.948 4.491 1.00 85.88 80 VAL A O 1
ATOM 604 N N . ALA A 1 81 ? 0.636 2.039 2.511 1.00 82.75 81 ALA A N 1
ATOM 605 C CA . ALA A 1 81 ? -0.734 1.712 2.118 1.00 82.75 81 ALA A CA 1
ATOM 606 C C . ALA A 1 81 ? -1.398 0.743 3.109 1.00 82.75 81 ALA A C 1
ATOM 608 O O . ALA A 1 81 ? -2.518 0.992 3.563 1.00 82.75 81 ALA A O 1
ATOM 609 N N . ILE A 1 82 ? -0.690 -0.316 3.513 1.00 84.94 82 ILE A N 1
ATOM 610 C CA . ILE A 1 82 ? -1.174 -1.260 4.531 1.00 84.94 82 ILE A CA 1
ATOM 611 C C . ILE A 1 82 ? -1.400 -0.539 5.869 1.00 84.94 82 ILE A C 1
ATOM 613 O O . ILE A 1 82 ? -2.436 -0.738 6.507 1.00 84.94 82 ILE A O 1
ATOM 617 N N . GLY A 1 83 ? -0.492 0.356 6.273 1.00 87.81 83 GLY A N 1
ATOM 618 C CA . GLY A 1 83 ? -0.646 1.165 7.486 1.00 87.81 83 GLY A CA 1
ATOM 619 C C . GLY A 1 83 ? -1.916 2.028 7.489 1.00 87.81 83 GLY A C 1
ATOM 620 O O . GLY A 1 83 ? -2.634 2.077 8.492 1.00 87.81 83 GLY A O 1
ATOM 621 N N . LEU A 1 84 ? -2.248 2.656 6.357 1.00 86.69 84 LEU A N 1
ATOM 622 C CA . LEU A 1 84 ? -3.478 3.444 6.203 1.00 86.69 84 LEU A CA 1
ATOM 623 C C . LEU A 1 84 ? -4.739 2.576 6.271 1.00 86.69 84 LEU A C 1
ATOM 625 O O . LEU A 1 84 ? -5.723 2.975 6.900 1.00 86.69 84 LEU A O 1
ATOM 629 N N . ILE A 1 85 ? -4.711 1.386 5.665 1.00 86.50 85 ILE A N 1
ATOM 630 C CA . ILE A 1 85 ? -5.828 0.432 5.712 1.00 86.50 85 ILE A CA 1
ATOM 631 C C . ILE A 1 85 ? -6.070 -0.034 7.154 1.00 86.50 85 ILE A C 1
ATOM 633 O O . ILE A 1 85 ? -7.218 -0.052 7.603 1.00 86.50 85 ILE A O 1
ATOM 637 N N . LEU A 1 86 ? -5.010 -0.340 7.910 1.00 88.38 86 LEU A N 1
ATOM 638 C CA . LEU A 1 86 ? -5.116 -0.707 9.326 1.00 88.38 86 LEU A CA 1
ATOM 639 C C . LEU A 1 86 ? -5.672 0.439 10.179 1.00 88.38 86 LEU A C 1
ATOM 641 O O . LEU A 1 86 ? -6.560 0.216 11.005 1.00 88.38 86 LEU A O 1
ATOM 645 N N . TYR A 1 87 ? -5.212 1.673 9.951 1.00 86.81 87 TYR A N 1
ATOM 646 C CA . TYR A 1 87 ? -5.738 2.854 10.640 1.00 86.81 87 TYR A CA 1
ATOM 647 C C . TYR A 1 87 ? -7.235 3.064 10.361 1.00 86.81 87 TYR A C 1
ATOM 649 O O . TYR A 1 87 ? -8.026 3.297 11.281 1.00 86.81 87 TYR A O 1
ATOM 657 N N . ALA A 1 88 ? -7.648 2.918 9.100 1.00 86.31 88 ALA A N 1
ATOM 658 C CA . ALA A 1 88 ? -9.051 3.005 8.708 1.00 86.31 88 ALA A CA 1
ATOM 659 C C . ALA A 1 88 ? -9.894 1.881 9.332 1.00 86.31 88 ALA A C 1
ATOM 661 O O . ALA A 1 88 ? -10.995 2.136 9.830 1.00 86.31 88 ALA A O 1
ATOM 662 N N . GLY A 1 89 ? -9.360 0.656 9.360 1.00 86.75 89 GLY A N 1
ATOM 663 C CA . GLY A 1 89 ? -9.991 -0.501 9.992 1.00 86.75 89 GLY A CA 1
ATOM 664 C C . GLY A 1 89 ? -10.193 -0.309 11.494 1.00 86.75 89 GLY A C 1
ATOM 665 O O . GLY A 1 89 ? -11.262 -0.629 12.019 1.00 86.75 89 GLY A O 1
ATOM 666 N N . TRP A 1 90 ? -9.222 0.294 12.184 1.00 85.88 90 TRP A N 1
ATOM 667 C CA . TRP A 1 90 ? -9.345 0.578 13.613 1.00 85.88 90 TRP A CA 1
ATOM 668 C C . TRP A 1 90 ? -10.429 1.622 13.918 1.00 85.88 90 TRP A C 1
ATOM 670 O O . TRP A 1 90 ? -11.232 1.430 14.838 1.00 85.88 90 TRP A O 1
ATOM 680 N N . ILE A 1 91 ? -10.524 2.693 13.119 1.00 86.44 91 ILE A N 1
ATOM 681 C CA . ILE A 1 91 ? -11.622 3.671 13.234 1.00 86.44 91 ILE A CA 1
ATOM 682 C C . ILE A 1 91 ? -12.970 2.993 12.988 1.00 86.44 91 ILE A C 1
ATOM 684 O O . ILE A 1 91 ? -13.921 3.232 13.735 1.00 86.44 91 ILE A O 1
ATOM 688 N N . TRP A 1 92 ? -13.066 2.127 11.977 1.00 82.19 92 TRP A N 1
ATOM 689 C CA . TRP A 1 92 ? -14.320 1.449 11.660 1.00 82.19 92 TRP A CA 1
ATOM 690 C C . TRP A 1 92 ? -14.803 0.563 12.817 1.00 82.19 92 TRP A C 1
ATOM 692 O O . TRP A 1 92 ? -15.953 0.688 13.242 1.00 82.19 92 TRP A O 1
ATOM 702 N N . MET A 1 93 ? -13.912 -0.237 13.416 1.00 85.44 93 MET A N 1
ATOM 703 C CA . MET A 1 93 ? -14.254 -1.092 14.565 1.00 85.44 93 MET A CA 1
ATOM 704 C C . MET A 1 93 ? -14.600 -0.295 15.830 1.00 85.44 93 MET A C 1
ATOM 706 O O . MET A 1 93 ? -15.452 -0.707 16.616 1.00 85.44 93 MET A O 1
ATOM 710 N N . THR A 1 94 ? -13.973 0.865 16.042 1.00 83.44 94 THR A N 1
ATOM 711 C CA . THR A 1 94 ? -14.225 1.707 17.227 1.00 83.44 94 THR A CA 1
ATOM 712 C C . THR A 1 94 ? -15.440 2.629 17.083 1.00 83.44 94 THR A C 1
ATOM 714 O O . THR A 1 94 ? -15.784 3.343 18.028 1.00 83.44 94 THR A O 1
ATOM 717 N N . SER A 1 95 ? -16.136 2.600 15.942 1.00 78.88 95 SER A N 1
ATOM 718 C CA . SER A 1 95 ? -17.218 3.545 15.642 1.00 78.88 95 SER A CA 1
ATOM 719 C C . SER A 1 95 ? -18.522 3.305 16.416 1.00 78.88 95 SER A C 1
ATOM 721 O O . SER A 1 95 ? -19.317 4.230 16.489 1.00 78.88 95 SER A O 1
ATOM 723 N N . ARG A 1 96 ? -18.761 2.133 17.031 1.00 76.31 96 ARG A N 1
ATOM 724 C CA . ARG A 1 96 ? -19.929 1.837 17.911 1.00 76.31 96 ARG A CA 1
ATOM 725 C C . ARG A 1 96 ? -21.305 2.362 17.424 1.00 76.31 96 ARG A C 1
ATOM 727 O O . ARG A 1 96 ? -22.156 2.688 18.241 1.00 76.31 96 ARG A O 1
ATOM 734 N N . GLY A 1 97 ? -21.532 2.443 16.110 1.00 76.25 97 GLY A N 1
ATOM 735 C CA . GLY A 1 97 ? -22.787 2.939 15.520 1.00 76.25 97 GLY A CA 1
ATOM 736 C C . GLY A 1 97 ? -22.826 4.434 15.167 1.00 76.25 97 GLY A C 1
ATOM 737 O O . GLY A 1 97 ? -23.824 4.897 14.628 1.00 76.25 97 GLY A O 1
ATOM 738 N N . ASP A 1 98 ? -21.750 5.190 15.400 1.00 85.25 98 ASP A N 1
ATOM 739 C CA . ASP A 1 98 ? -21.618 6.578 14.945 1.00 85.25 98 ASP A CA 1
ATOM 740 C C . ASP A 1 98 ? -21.427 6.632 13.417 1.00 85.25 98 ASP A C 1
ATOM 742 O O . ASP A 1 98 ? -20.375 6.264 12.873 1.00 85.25 98 ASP A O 1
ATOM 746 N N . ALA A 1 99 ? -22.458 7.111 12.717 1.00 84.19 99 ALA A N 1
ATOM 747 C CA . ALA A 1 99 ? -22.482 7.208 11.262 1.00 84.19 99 ALA A CA 1
ATOM 748 C C . ALA A 1 99 ? -21.371 8.111 10.693 1.00 84.19 99 ALA A C 1
ATOM 750 O O . ALA A 1 99 ? -20.864 7.823 9.605 1.00 84.19 99 ALA A O 1
ATOM 751 N N . GLN A 1 100 ? -20.933 9.155 11.413 1.00 86.69 100 GLN A N 1
ATOM 752 C CA . GLN A 1 100 ? -19.844 10.021 10.942 1.00 86.69 100 GLN A CA 1
ATOM 753 C C . GLN A 1 100 ? -18.509 9.282 10.924 1.00 86.69 100 GLN A C 1
ATOM 755 O O . GLN A 1 100 ? -17.746 9.398 9.960 1.00 86.69 100 GLN A O 1
ATOM 760 N N . LYS A 1 101 ? -18.218 8.492 11.961 1.00 82.94 101 LYS A N 1
ATOM 761 C CA . LYS A 1 101 ? -16.961 7.735 12.035 1.00 82.94 101 LYS A CA 1
ATOM 762 C C . LYS A 1 101 ? -16.921 6.602 11.014 1.00 82.94 101 LYS A C 1
ATOM 764 O O . LYS A 1 101 ? -15.889 6.404 10.372 1.00 82.94 101 LYS A O 1
ATOM 769 N N . ILE A 1 102 ? -18.058 5.944 10.775 1.00 85.31 102 ILE A N 1
ATOM 770 C CA . ILE A 1 102 ? -18.192 4.930 9.720 1.00 85.31 102 ILE A CA 1
ATOM 771 C C . ILE A 1 102 ? -17.992 5.557 8.336 1.00 85.31 102 ILE A C 1
ATOM 773 O O . ILE A 1 102 ? -17.240 5.015 7.526 1.00 85.31 102 ILE A O 1
ATOM 777 N N . ALA A 1 103 ? -18.617 6.707 8.060 1.00 87.19 103 ALA A N 1
ATOM 778 C CA . ALA A 1 103 ? -18.445 7.412 6.790 1.00 87.19 103 ALA A CA 1
ATOM 779 C C . ALA A 1 103 ? -16.985 7.844 6.575 1.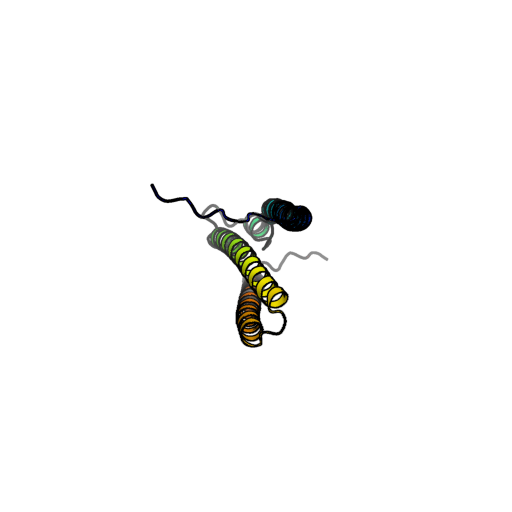00 87.19 103 ALA A C 1
ATOM 781 O O . ALA A 1 103 ? -16.434 7.668 5.484 1.00 87.19 103 ALA A O 1
ATOM 782 N N . LYS A 1 104 ? -16.324 8.339 7.630 1.00 86.44 104 LYS A N 1
ATOM 783 C CA . LYS A 1 104 ? -14.906 8.711 7.588 1.00 86.44 104 LYS A CA 1
ATOM 784 C C . LYS A 1 104 ? -14.007 7.500 7.321 1.00 86.44 104 LYS A C 1
ATOM 786 O O . LYS A 1 104 ? -13.150 7.580 6.445 1.00 86.44 104 LYS A O 1
ATOM 791 N N . ALA A 1 105 ? -14.231 6.375 8.004 1.00 85.75 105 ALA A N 1
ATOM 792 C CA . ALA A 1 105 ? -13.489 5.137 7.764 1.00 85.75 105 ALA A CA 1
ATOM 793 C C . ALA A 1 105 ? -13.668 4.628 6.329 1.00 85.75 105 ALA A C 1
ATOM 795 O O . ALA A 1 105 ? -12.679 4.324 5.667 1.00 85.75 105 ALA A O 1
ATOM 796 N N . LYS A 1 106 ? -14.905 4.617 5.814 1.00 85.38 106 LYS A N 1
ATOM 797 C CA . LYS A 1 106 ? -15.197 4.222 4.428 1.00 85.38 106 LYS A CA 1
ATOM 798 C C . LYS A 1 106 ? -14.480 5.107 3.412 1.00 85.38 106 LYS A C 1
ATOM 800 O O . LYS A 1 106 ? -13.949 4.586 2.438 1.00 85.38 106 LYS A O 1
ATOM 805 N N . LYS A 1 107 ? -14.414 6.422 3.644 1.00 88.38 107 LYS A N 1
ATOM 806 C CA . LYS A 1 107 ? -13.692 7.348 2.758 1.00 88.38 107 LYS A CA 1
ATOM 807 C C . LYS A 1 107 ? -12.189 7.051 2.723 1.00 88.38 107 LYS A C 1
ATOM 809 O O . LYS A 1 107 ? -11.598 7.054 1.647 1.00 88.38 107 LYS A O 1
ATOM 814 N N . ILE A 1 108 ? -11.587 6.760 3.878 1.00 87.38 108 ILE A N 1
ATOM 815 C CA . ILE A 1 108 ? -10.163 6.399 3.966 1.00 87.38 108 ILE A CA 1
ATOM 816 C C . ILE A 1 108 ? -9.914 5.029 3.318 1.00 87.38 108 ILE A C 1
ATOM 818 O O . ILE A 1 108 ? -8.971 4.892 2.545 1.00 87.38 108 ILE A O 1
ATOM 822 N N . MET A 1 109 ? -10.781 4.039 3.558 1.00 87.19 109 MET A N 1
ATOM 823 C CA . MET A 1 109 ? -10.691 2.722 2.916 1.00 87.19 109 MET A CA 1
ATOM 824 C C . MET A 1 109 ? -10.815 2.814 1.395 1.00 87.19 109 MET A C 1
ATOM 826 O O . MET A 1 109 ? -10.000 2.229 0.692 1.00 87.19 109 MET A O 1
ATOM 830 N N . ALA A 1 110 ? -11.779 3.582 0.880 1.00 87.69 110 ALA A N 1
ATOM 831 C CA . ALA A 1 110 ? -11.940 3.791 -0.557 1.00 87.69 110 ALA A CA 1
ATOM 832 C C . ALA A 1 110 ? -10.688 4.435 -1.175 1.00 87.69 110 ALA A C 1
ATOM 834 O O . ALA A 1 110 ? -10.197 3.955 -2.193 1.00 87.69 110 ALA A O 1
ATOM 835 N N . GLY A 1 111 ? -10.120 5.458 -0.526 1.00 88.69 111 GLY A N 1
ATOM 836 C CA . GLY A 1 111 ? -8.855 6.061 -0.958 1.00 88.69 111 GLY A CA 1
ATOM 837 C C . GLY A 1 111 ? -7.681 5.075 -0.938 1.00 88.69 111 GLY A C 1
ATOM 838 O O . GLY A 1 111 ? -6.893 5.043 -1.880 1.00 88.69 111 GLY A O 1
ATOM 839 N N . GLY A 1 112 ? -7.596 4.228 0.093 1.00 85.94 112 GLY A N 1
ATOM 840 C CA . GLY A 1 112 ? -6.570 3.187 0.203 1.00 85.94 112 GLY A CA 1
ATOM 841 C C . GLY A 1 112 ? -6.679 2.115 -0.883 1.00 85.94 112 GLY A C 1
ATOM 842 O O . GLY A 1 112 ? -5.674 1.766 -1.497 1.00 85.94 112 GLY A O 1
ATOM 843 N N . VAL A 1 113 ? -7.893 1.635 -1.172 1.00 88.38 113 VAL A N 1
ATOM 844 C CA . VAL A 1 113 ? -8.146 0.635 -2.225 1.00 88.38 113 VAL A CA 1
ATOM 845 C C . VAL A 1 113 ? -7.803 1.189 -3.606 1.00 88.38 113 VAL A C 1
ATOM 847 O O . VAL A 1 113 ? -7.150 0.503 -4.387 1.00 88.38 113 VAL A O 1
ATOM 850 N N . ILE A 1 114 ? -8.186 2.436 -3.895 1.00 90.19 114 ILE A N 1
ATOM 851 C CA . ILE A 1 114 ? -7.857 3.091 -5.168 1.00 90.19 114 ILE A CA 1
ATOM 852 C C . ILE A 1 114 ? -6.337 3.237 -5.317 1.00 90.19 114 ILE A C 1
ATOM 854 O O . ILE A 1 114 ? -5.795 2.906 -6.368 1.00 90.19 114 ILE A O 1
ATOM 858 N N . GLY A 1 115 ? -5.633 3.664 -4.263 1.00 84.62 115 GLY A N 1
ATOM 859 C CA . GLY A 1 115 ? -4.170 3.753 -4.283 1.00 84.62 115 GLY A CA 1
ATOM 860 C C . GLY A 1 115 ? -3.501 2.401 -4.545 1.00 84.62 115 GLY A C 1
ATOM 861 O O . GLY A 1 115 ? -2.592 2.306 -5.368 1.00 84.62 115 GLY A O 1
ATOM 862 N N . LEU A 1 116 ? -3.995 1.340 -3.906 1.00 87.00 116 LEU A N 1
ATOM 863 C CA . LEU A 1 116 ? -3.468 -0.014 -4.081 1.00 87.00 116 LEU A CA 1
ATOM 864 C C . LEU A 1 116 ? -3.733 -0.544 -5.501 1.00 87.00 116 LEU A C 1
ATOM 866 O O . LEU A 1 116 ? -2.839 -1.117 -6.123 1.00 87.00 116 LEU A O 1
ATOM 870 N N . ALA A 1 117 ? -4.915 -0.272 -6.060 1.00 90.31 117 ALA A N 1
ATOM 871 C CA . ALA A 1 117 ? -5.253 -0.622 -7.438 1.00 90.31 117 ALA A CA 1
ATOM 872 C C . ALA A 1 117 ? -4.348 0.082 -8.466 1.00 90.31 117 ALA A C 1
ATOM 874 O O . ALA A 1 117 ? -3.922 -0.549 -9.436 1.00 90.31 117 ALA A O 1
ATOM 875 N N . ILE A 1 118 ? -4.009 1.358 -8.247 1.00 88.81 118 ILE A N 1
ATOM 876 C CA . ILE A 1 118 ? -3.101 2.114 -9.125 1.00 88.81 118 ILE A CA 1
ATOM 877 C C . ILE A 1 118 ? -1.701 1.494 -9.121 1.00 88.81 118 ILE A C 1
ATOM 879 O O . ILE A 1 118 ? -1.129 1.289 -10.189 1.00 88.81 118 ILE A O 1
ATOM 883 N N . VAL A 1 119 ? -1.161 1.151 -7.947 1.00 83.31 119 VAL A N 1
ATOM 884 C CA . VAL A 1 119 ? 0.179 0.547 -7.832 1.00 83.31 119 VAL A CA 1
ATOM 885 C C . VAL A 1 119 ? 0.245 -0.803 -8.551 1.00 83.31 119 VAL A C 1
ATOM 887 O O . VAL A 1 119 ? 1.170 -1.036 -9.330 1.00 83.31 119 VAL A O 1
ATOM 890 N N . LEU A 1 120 ? -0.755 -1.667 -8.351 1.00 85.69 120 LEU A N 1
ATOM 891 C CA . LEU A 1 120 ? -0.830 -2.962 -9.037 1.00 85.69 120 LEU A CA 1
ATOM 892 C C . LEU A 1 120 ? -0.947 -2.799 -10.558 1.00 85.69 120 LEU A C 1
ATOM 894 O O . LEU A 1 120 ? -0.276 -3.504 -11.311 1.00 85.69 120 LEU A O 1
ATOM 898 N N . SER A 1 121 ? -1.757 -1.838 -11.009 1.00 90.81 121 SER A N 1
ATOM 899 C CA . SER A 1 121 ? -1.935 -1.554 -12.437 1.00 90.81 121 SER A CA 1
ATOM 900 C C . SER A 1 121 ? -0.648 -1.024 -13.071 1.00 90.81 121 SER A C 1
ATOM 902 O O . SER A 1 121 ? -0.259 -1.477 -14.145 1.00 90.81 121 SER A O 1
ATOM 904 N N . ALA A 1 122 ? 0.055 -0.111 -12.397 1.00 84.50 122 ALA A N 1
ATOM 905 C CA . ALA A 1 122 ? 1.325 0.433 -12.870 1.00 84.50 122 ALA A CA 1
ATOM 906 C C . ALA A 1 122 ? 2.395 -0.660 -13.014 1.00 84.50 122 ALA A C 1
ATOM 908 O O . ALA A 1 122 ? 3.103 -0.701 -14.021 1.00 84.50 122 ALA A O 1
ATOM 909 N N . PHE A 1 123 ? 2.475 -1.577 -12.045 1.00 79.44 123 PHE A N 1
ATOM 910 C CA . PHE A 1 123 ? 3.387 -2.719 -12.109 1.00 79.44 123 PHE A CA 1
ATOM 911 C C . PHE A 1 123 ? 3.055 -3.660 -13.276 1.00 79.44 123 PHE A C 1
ATOM 913 O O . PHE A 1 123 ? 3.945 -4.045 -14.040 1.00 79.44 123 PHE A O 1
ATOM 920 N N . ALA A 1 124 ? 1.772 -3.987 -13.460 1.00 85.06 124 ALA A N 1
ATOM 921 C CA . ALA A 1 124 ? 1.324 -4.834 -14.562 1.00 85.06 124 ALA A CA 1
ATOM 922 C C . ALA A 1 124 ? 1.702 -4.228 -15.924 1.00 85.06 124 ALA A C 1
ATOM 924 O O . ALA A 1 124 ? 2.302 -4.909 -16.754 1.00 85.06 124 ALA A O 1
ATOM 925 N N . ILE A 1 125 ? 1.443 -2.931 -16.120 1.00 85.44 125 ILE A N 1
ATOM 926 C CA . ILE A 1 125 ? 1.770 -2.223 -17.365 1.00 85.44 125 ILE A CA 1
ATOM 927 C C . ILE A 1 125 ? 3.286 -2.172 -17.597 1.00 85.44 125 ILE A C 1
ATOM 929 O O . ILE A 1 125 ? 3.743 -2.469 -18.699 1.00 85.44 125 ILE A O 1
ATOM 933 N N . ALA A 1 126 ? 4.082 -1.839 -16.578 1.00 79.94 126 ALA A N 1
ATOM 934 C CA . ALA A 1 126 ? 5.537 -1.772 -16.714 1.00 79.94 126 ALA A CA 1
ATOM 935 C C . ALA A 1 126 ? 6.135 -3.129 -17.120 1.00 79.94 126 ALA A C 1
ATOM 937 O O . ALA A 1 126 ? 6.935 -3.201 -18.053 1.00 79.94 126 ALA A O 1
ATOM 938 N N . SER A 1 127 ? 5.702 -4.213 -16.470 1.00 77.19 127 SER A N 1
ATOM 939 C CA . SER A 1 127 ? 6.164 -5.564 -16.808 1.00 77.19 127 SER A CA 1
ATOM 940 C C . SER A 1 127 ? 5.731 -5.999 -18.212 1.00 77.19 127 SER A C 1
ATOM 942 O O . SER A 1 127 ? 6.499 -6.660 -18.910 1.00 77.19 127 SER A O 1
ATOM 944 N N . PHE A 1 128 ? 4.542 -5.586 -18.657 1.00 84.19 128 PHE A N 1
ATOM 945 C CA . PHE A 1 128 ? 4.053 -5.844 -20.008 1.00 84.19 128 PHE A CA 1
ATOM 946 C C . PHE A 1 128 ? 4.908 -5.143 -21.072 1.00 84.19 128 PHE A C 1
ATOM 948 O O . PHE A 1 128 ? 5.343 -5.786 -22.024 1.00 84.19 128 PHE A O 1
ATOM 955 N N . ILE A 1 129 ? 5.217 -3.856 -20.886 1.00 83.38 129 ILE A N 1
ATOM 956 C CA . ILE A 1 129 ? 6.040 -3.087 -21.834 1.00 83.38 129 ILE A CA 1
ATOM 957 C C . ILE A 1 129 ? 7.448 -3.682 -21.944 1.00 83.38 129 ILE A C 1
ATOM 959 O O . ILE A 1 129 ? 7.965 -3.817 -23.049 1.00 83.38 129 ILE A O 1
ATOM 963 N N . ILE A 1 130 ? 8.056 -4.073 -20.820 1.00 75.44 130 ILE A N 1
ATOM 964 C CA . ILE A 1 130 ? 9.394 -4.684 -20.810 1.00 75.44 130 ILE A CA 1
ATOM 965 C C . ILE A 1 130 ? 9.399 -5.996 -21.605 1.00 75.44 130 ILE A C 1
ATOM 967 O O . ILE A 1 130 ? 10.271 -6.198 -22.446 1.00 75.44 130 ILE A O 1
ATOM 971 N N . ARG A 1 131 ? 8.406 -6.867 -21.382 1.00 78.00 131 ARG A N 1
ATOM 972 C CA . ARG A 1 131 ? 8.256 -8.130 -22.125 1.00 78.00 131 ARG A CA 1
ATOM 973 C C . ARG A 1 131 ? 8.072 -7.888 -23.623 1.00 78.00 131 ARG A C 1
ATOM 975 O O . ARG A 1 131 ? 8.723 -8.547 -24.424 1.00 78.00 131 ARG A O 1
ATOM 982 N N . GLN A 1 132 ? 7.234 -6.919 -23.988 1.00 83.62 132 GLN A N 1
ATOM 983 C CA . GLN A 1 132 ? 6.989 -6.569 -25.386 1.00 83.62 132 GLN A CA 1
ATOM 984 C C . GLN A 1 132 ? 8.241 -6.004 -26.067 1.00 83.62 132 GLN A C 1
ATOM 986 O O . GLN A 1 132 ? 8.485 -6.276 -27.240 1.00 83.62 132 GLN A O 1
ATOM 991 N N . LEU A 1 133 ? 9.036 -5.219 -25.336 1.00 79.38 133 LEU A N 1
ATOM 992 C CA . LEU A 1 133 ? 10.282 -4.659 -25.844 1.00 79.38 133 LEU A CA 1
ATOM 993 C C . LEU A 1 133 ? 11.330 -5.751 -26.086 1.00 79.38 133 LEU A C 1
ATOM 995 O O . LEU A 1 133 ? 11.976 -5.721 -27.124 1.00 79.38 133 LEU A O 1
ATOM 999 N N . LEU A 1 134 ? 11.459 -6.720 -25.174 1.00 71.94 134 LEU A N 1
ATOM 1000 C CA . LEU A 1 134 ? 12.372 -7.866 -25.305 1.00 71.94 134 LEU A CA 1
ATOM 1001 C C . LEU A 1 134 ? 12.047 -8.745 -26.522 1.00 71.94 134 LEU A C 1
ATOM 1003 O O . LEU A 1 134 ? 12.953 -9.176 -27.235 1.00 71.94 134 LEU A O 1
ATOM 1007 N N . ASP A 1 135 ? 10.758 -8.985 -26.763 1.00 79.19 135 ASP A N 1
ATOM 1008 C CA . ASP A 1 135 ? 10.283 -9.743 -27.923 1.00 79.19 135 ASP A CA 1
ATOM 1009 C C . ASP A 1 135 ? 10.565 -8.983 -29.234 1.00 79.19 135 ASP A C 1
ATOM 1011 O O . ASP A 1 135 ? 11.078 -9.540 -30.205 1.00 79.19 135 ASP A O 1
ATOM 1015 N N . ALA A 1 136 ? 10.336 -7.665 -29.236 1.00 76.19 136 ALA A N 1
ATOM 1016 C CA . ALA A 1 136 ? 10.544 -6.810 -30.403 1.00 76.19 136 ALA A CA 1
ATOM 1017 C C . ALA A 1 136 ? 12.025 -6.550 -30.749 1.00 76.19 136 ALA A C 1
ATOM 1019 O O . ALA A 1 136 ? 12.334 -6.314 -31.917 1.00 76.19 136 ALA A O 1
ATOM 1020 N N . THR A 1 137 ? 12.946 -6.574 -29.778 1.00 75.69 137 THR A N 1
ATOM 1021 C CA . THR A 1 137 ? 14.384 -6.318 -30.007 1.00 75.69 137 THR A CA 1
ATOM 1022 C C . THR A 1 137 ? 15.194 -7.569 -30.358 1.00 75.69 137 THR A C 1
ATOM 1024 O O . THR A 1 137 ? 16.416 -7.492 -30.474 1.00 75.69 137 THR A O 1
ATOM 1027 N N . GLY A 1 138 ? 14.540 -8.710 -30.602 1.00 61.78 138 GLY A N 1
ATOM 1028 C CA . GLY A 1 138 ? 15.198 -9.906 -31.136 1.00 61.78 138 GLY A CA 1
ATOM 1029 C C . GLY A 1 138 ? 15.883 -10.793 -30.092 1.00 61.78 138 GLY A C 1
ATOM 1030 O O . GLY A 1 138 ? 16.637 -11.687 -30.467 1.00 61.78 138 GLY A O 1
ATOM 1031 N N . GLY A 1 139 ? 15.582 -10.622 -28.799 1.00 59.84 139 GLY A N 1
ATOM 1032 C CA . GLY A 1 139 ? 16.006 -11.554 -27.740 1.00 59.84 139 GLY A CA 1
ATOM 1033 C C . GLY A 1 139 ? 15.274 -12.908 -27.758 1.00 59.84 139 GLY A C 1
ATOM 1034 O O . GLY A 1 139 ? 15.494 -13.735 -26.880 1.00 59.84 139 GLY A O 1
ATOM 1035 N N . GLY A 1 140 ? 14.394 -13.132 -28.741 1.00 56.72 140 GLY A N 1
ATOM 1036 C CA . GLY A 1 140 ? 13.505 -14.290 -28.861 1.00 56.72 140 GLY A CA 1
ATOM 1037 C C . GLY A 1 140 ? 14.010 -15.466 -29.707 1.00 56.72 140 GLY A C 1
ATOM 1038 O O . GLY A 1 140 ? 13.236 -16.387 -29.946 1.00 56.72 140 GLY A O 1
ATOM 1039 N N . ASN A 1 141 ? 15.275 -15.497 -30.143 1.00 58.59 141 ASN A N 1
ATOM 1040 C CA . ASN A 1 141 ? 15.853 -16.689 -30.785 1.00 58.59 141 ASN A CA 1
ATOM 1041 C C . ASN A 1 141 ? 16.812 -17.417 -29.833 1.00 58.59 141 ASN A C 1
ATOM 1043 O O . ASN A 1 141 ? 18.021 -17.203 -29.861 1.00 58.59 141 ASN A O 1
ATOM 1047 N N . GLY A 1 142 ? 16.257 -18.303 -29.003 1.00 54.50 142 GLY A N 1
ATOM 1048 C CA . GLY A 1 142 ? 17.037 -19.178 -28.119 1.00 54.50 142 GLY A CA 1
ATOM 1049 C C . GLY A 1 142 ? 16.294 -20.384 -27.535 1.00 54.50 142 GLY A C 1
ATOM 1050 O O . GLY A 1 142 ? 16.840 -21.061 -26.671 1.00 54.50 142 GLY A O 1
ATOM 1051 N N . GLY A 1 143 ? 15.068 -20.681 -27.981 1.00 48.88 143 GLY A N 1
ATOM 1052 C CA . GLY A 1 143 ? 14.370 -21.921 -27.635 1.00 48.88 143 GLY A CA 1
ATOM 1053 C C . GLY A 1 143 ? 14.724 -23.036 -28.616 1.00 48.88 143 GLY A C 1
ATOM 1054 O O . GLY A 1 143 ? 14.089 -23.151 -29.661 1.00 48.88 143 GLY A O 1
ATOM 1055 N N . ASN A 1 144 ? 15.744 -23.833 -28.284 1.00 49.22 144 ASN A N 1
ATOM 1056 C CA . ASN A 1 144 ? 15.920 -25.171 -28.853 1.00 49.22 144 ASN A CA 1
ATOM 1057 C C . ASN A 1 144 ? 14.694 -26.038 -28.521 1.00 49.22 144 ASN A C 1
ATOM 1059 O O . ASN A 1 144 ? 14.070 -25.843 -27.475 1.00 49.22 144 ASN A O 1
ATOM 1063 N N . GLY A 1 145 ? 14.365 -26.955 -29.435 1.00 40.09 145 GLY A N 1
ATOM 1064 C CA . GLY A 1 145 ? 13.314 -27.959 -29.255 1.00 40.09 145 GLY A CA 1
ATOM 1065 C C . GLY A 1 145 ? 13.582 -28.981 -28.160 1.00 40.09 145 GLY A C 1
ATOM 1066 O O . GLY A 1 145 ? 14.683 -28.970 -27.564 1.00 40.09 145 GLY A O 1
#

Sequence (145 aa):
MATLPNFPTKISKHQKAFWLGISLGIFVLVGFVLSQSVLAQSDGLGLNEFGNETNLGTEVNLIGLIARIINIILGFLGVVAIGLILYAGWIWMTSRGDAQKIAKAKKIMAGGVIGLAIVLSAFAIASFIIRQLLDATGGGNGGNG